Protein AF-A0A1F4X694-F1 (afdb_monomer)

Sequence (83 aa):
MTQIIYCPIIDPVKINRAYAGKPGKCMCGCSGKYYEADSPIVKRIAGYVSACENVEMQKSRNGGEFIYTAIIGGRQYTIYVSI

Nearest PDB structures (foldseek):
  5y38-assembly1_A  TM=5.526E-01  e=8.868E-02  Homo sapiens
  5yk5-assembly1_B  TM=5.494E-01  e=1.830E-01  Homo sapiens
  2vx8-assembly5_D  TM=4.735E-01  e=1.935E-01  Homo sapiens
  5vba-assembly2_B  TM=5.087E-01  e=1.218E+00  Tequatrovirus T4
  5vba-assembly1_A  TM=5.277E-01  e=1.288E+00  Tequatrovirus T4

Foldseek 3Di:
DKDKDFQDPADLVQWQKKKKFAPPDDCPPPTIDIDGSPDPVLVVLNVVRNPDGDWTWIWDDDPQWIWIWTQDPRMIMITIGGD

Structure (mmCIF, N/CA/C/O backbone):
data_AF-A0A1F4X694-F1
#
_entry.id   AF-A0A1F4X694-F1
#
loop_
_atom_site.group_PDB
_atom_site.id
_atom_site.type_symbol
_atom_site.label_atom_id
_atom_site.label_alt_id
_atom_site.label_comp_id
_atom_site.label_asym_id
_atom_site.label_entity_id
_atom_site.label_seq_id
_atom_site.pdbx_PDB_ins_code
_atom_site.Cartn_x
_atom_site.Cartn_y
_atom_site.Cartn_z
_atom_site.occupancy
_atom_site.B_iso_or_equiv
_atom_site.auth_seq_id
_atom_site.auth_comp_id
_atom_site.auth_asym_id
_atom_site.auth_atom_id
_atom_site.pdbx_PDB_model_num
ATOM 1 N N . MET A 1 1 ? 8.273 16.132 0.187 1.00 57.88 1 MET A N 1
ATOM 2 C CA . MET A 1 1 ? 7.010 16.866 0.414 1.00 57.88 1 MET A CA 1
ATOM 3 C C . MET A 1 1 ? 5.895 15.842 0.541 1.00 57.88 1 MET A C 1
ATOM 5 O O . MET A 1 1 ? 5.783 15.000 -0.345 1.00 57.88 1 MET A O 1
ATOM 9 N N . THR A 1 2 ? 5.146 15.875 1.643 1.00 70.19 2 THR A N 1
ATOM 10 C CA . THR A 1 2 ? 3.999 14.986 1.883 1.00 70.19 2 THR A CA 1
ATOM 11 C C . THR A 1 2 ? 2.723 15.773 1.625 1.00 70.19 2 THR A C 1
ATOM 13 O O . THR A 1 2 ? 2.606 16.905 2.088 1.00 70.19 2 THR A O 1
ATOM 16 N N . GLN A 1 3 ? 1.800 15.207 0.858 1.00 78.31 3 GLN A N 1
ATOM 17 C CA . GLN A 1 3 ? 0.506 15.809 0.540 1.00 78.31 3 GLN A CA 1
ATOM 18 C C . GLN A 1 3 ? -0.603 14.917 1.09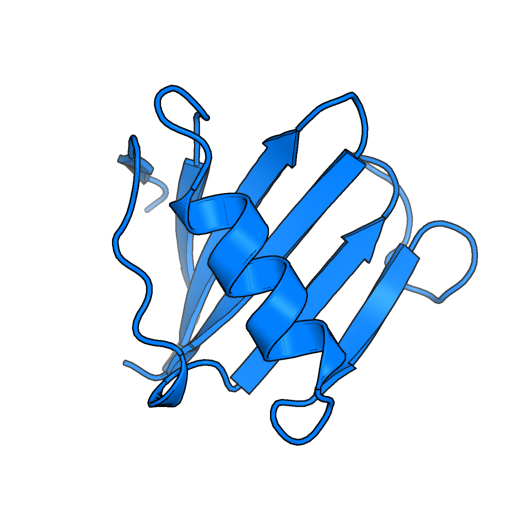1 1.00 78.31 3 GLN A C 1
ATOM 20 O O . GLN A 1 3 ? -0.535 13.699 0.929 1.00 78.31 3 GLN A O 1
ATOM 25 N N . ILE A 1 4 ? -1.604 15.515 1.734 1.00 79.0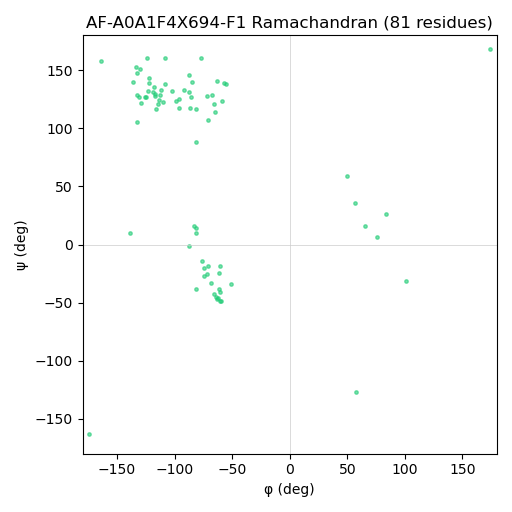6 4 ILE A N 1
ATOM 26 C CA . ILE A 1 4 ? -2.833 14.811 2.111 1.00 79.06 4 ILE A CA 1
ATOM 27 C C . ILE A 1 4 ? -3.765 14.867 0.906 1.00 79.06 4 ILE A C 1
ATOM 29 O O . ILE A 1 4 ? -4.012 15.944 0.363 1.00 79.06 4 ILE A O 1
ATOM 33 N N . ILE A 1 5 ? -4.246 13.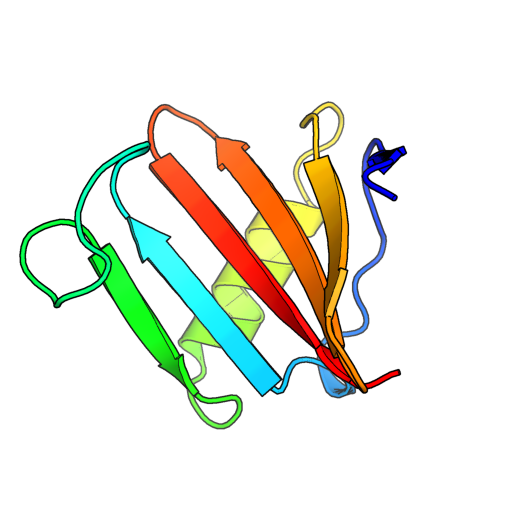709 0.474 1.00 77.88 5 ILE A N 1
ATOM 34 C CA . ILE A 1 5 ? -5.192 13.581 -0.630 1.00 77.88 5 ILE A CA 1
ATOM 35 C C . ILE A 1 5 ? -6.364 12.702 -0.208 1.00 77.88 5 ILE A C 1
ATOM 37 O O . ILE A 1 5 ? -6.208 11.795 0.609 1.00 77.88 5 ILE A O 1
ATOM 41 N N . TYR A 1 6 ? -7.520 12.964 -0.805 1.00 72.69 6 TYR A N 1
ATOM 42 C CA . TYR A 1 6 ? -8.740 12.199 -0.594 1.00 72.69 6 TYR A CA 1
ATOM 43 C C . TYR A 1 6 ? -9.070 11.441 -1.873 1.00 72.69 6 TYR A C 1
ATOM 45 O O . TYR A 1 6 ? -9.031 12.024 -2.955 1.00 72.69 6 TYR A O 1
ATOM 53 N N . CYS A 1 7 ? -9.380 10.151 -1.738 1.00 66.31 7 CYS A N 1
ATOM 54 C CA . CYS A 1 7 ? -9.833 9.290 -2.833 1.00 66.31 7 CYS A CA 1
ATOM 55 C C . CYS A 1 7 ? -8.946 9.342 -4.105 1.00 66.31 7 CYS A C 1
ATOM 57 O O . CYS A 1 7 ? -9.413 9.711 -5.186 1.00 66.31 7 CYS A O 1
ATOM 59 N N . PRO A 1 8 ? -7.642 9.011 -4.026 1.00 70.94 8 PRO A N 1
ATOM 60 C CA . PRO A 1 8 ? -6.835 8.910 -5.230 1.00 70.94 8 PRO A CA 1
ATOM 61 C C . PRO A 1 8 ? -7.293 7.731 -6.093 1.00 70.94 8 PRO A C 1
ATOM 63 O O . PRO A 1 8 ? -7.338 6.581 -5.645 1.00 70.94 8 PRO A O 1
ATOM 66 N N . ILE A 1 9 ? -7.534 8.012 -7.372 1.00 73.12 9 ILE A N 1
ATOM 67 C CA . ILE A 1 9 ? -7.587 6.973 -8.398 1.00 73.12 9 ILE A CA 1
ATOM 68 C C . ILE A 1 9 ? -6.149 6.490 -8.604 1.00 73.12 9 ILE A C 1
ATOM 70 O O . ILE A 1 9 ? -5.310 7.213 -9.146 1.00 73.12 9 ILE A O 1
ATOM 74 N N . ILE A 1 10 ? -5.848 5.289 -8.115 1.00 78.00 10 ILE A N 1
ATOM 75 C CA . ILE A 1 10 ? -4.537 4.660 -8.269 1.00 78.00 10 ILE A CA 1
ATOM 76 C C . ILE A 1 10 ? -4.616 3.717 -9.464 1.00 78.00 10 ILE A C 1
ATOM 78 O O . ILE A 1 10 ? -5.381 2.756 -9.437 1.00 78.00 10 ILE A O 1
ATOM 82 N N . ASP A 1 11 ? -3.814 3.984 -10.497 1.00 80.12 11 ASP A N 1
ATOM 83 C CA . ASP A 1 11 ? -3.688 3.089 -11.647 1.00 80.12 11 ASP A CA 1
ATOM 84 C C . ASP A 1 11 ? -3.068 1.751 -11.197 1.00 80.12 11 ASP A C 1
ATOM 86 O O . ASP A 1 11 ? -1.894 1.732 -10.807 1.00 80.12 11 ASP A O 1
ATOM 90 N N . PRO A 1 12 ? -3.811 0.627 -11.259 1.00 73.06 12 PRO A N 1
ATOM 91 C CA . PRO A 1 12 ? -3.324 -0.676 -10.823 1.00 73.06 12 PRO A CA 1
ATOM 92 C C . PRO A 1 12 ? -2.107 -1.171 -11.607 1.00 73.06 12 PRO A C 1
ATOM 94 O O . PRO A 1 12 ? -1.357 -1.997 -11.090 1.00 73.06 12 PRO A O 1
ATOM 97 N N . VAL A 1 13 ? -1.913 -0.702 -12.844 1.00 80.19 13 VAL A N 1
ATOM 98 C CA . VAL A 1 13 ? -0.810 -1.119 -13.725 1.00 80.19 13 VAL A CA 1
ATOM 99 C C . 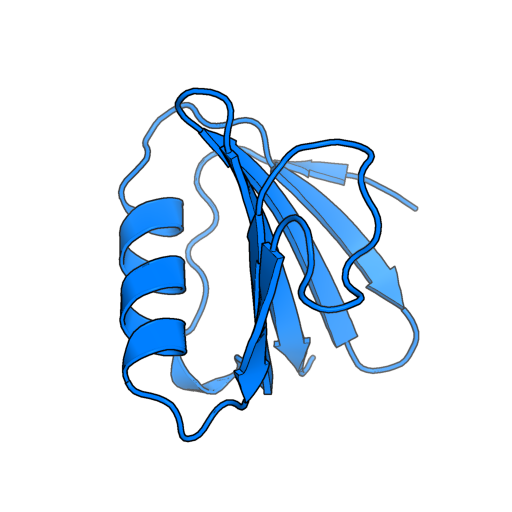VAL A 1 13 ? 0.516 -0.510 -13.275 1.00 80.19 13 VAL A C 1
ATOM 101 O O . VAL A 1 13 ? 1.572 -1.097 -13.490 1.00 80.19 13 VAL A O 1
ATOM 104 N N . LYS A 1 14 ? 0.469 0.644 -12.606 1.00 85.50 14 LYS A N 1
ATOM 105 C CA . LYS A 1 14 ? 1.660 1.342 -12.116 1.00 85.50 14 LYS A CA 1
ATOM 106 C C . LYS A 1 14 ? 2.107 0.887 -10.725 1.00 85.50 14 LYS A C 1
ATOM 108 O O . LYS A 1 14 ? 3.087 1.420 -10.207 1.00 85.50 14 LYS A O 1
ATOM 113 N N . ILE A 1 15 ? 1.397 -0.046 -10.089 1.00 88.56 15 ILE A N 1
ATOM 114 C CA . ILE A 1 15 ? 1.693 -0.466 -8.717 1.00 88.56 15 ILE A CA 1
ATOM 115 C C . ILE A 1 15 ? 2.829 -1.485 -8.712 1.00 88.56 15 ILE A C 1
ATOM 117 O O . ILE A 1 15 ? 2.668 -2.602 -9.191 1.00 88.56 15 ILE A O 1
ATOM 121 N N . ASN A 1 16 ? 3.948 -1.116 -8.092 1.00 88.62 16 ASN A N 1
ATOM 122 C CA . ASN A 1 16 ? 5.112 -1.990 -7.944 1.00 88.62 16 ASN A CA 1
ATOM 123 C C . ASN A 1 16 ? 4.949 -2.959 -6.774 1.00 88.62 16 ASN A C 1
ATOM 125 O O . ASN A 1 16 ? 5.388 -4.101 -6.832 1.00 88.62 16 ASN A O 1
ATOM 129 N N . ARG A 1 17 ? 4.352 -2.483 -5.678 1.00 89.94 17 ARG A N 1
ATOM 130 C CA . ARG A 1 17 ? 4.161 -3.261 -4.451 1.00 89.94 17 ARG A CA 1
ATOM 131 C C . ARG A 1 17 ? 3.125 -2.613 -3.546 1.00 89.94 17 ARG A C 1
ATOM 133 O O . ARG A 1 17 ? 2.885 -1.403 -3.604 1.00 89.94 17 ARG A O 1
ATOM 140 N N . ALA A 1 18 ? 2.551 -3.414 -2.659 1.00 90.19 18 ALA A N 1
ATOM 141 C CA . ALA A 1 18 ? 1.665 -2.950 -1.603 1.00 90.19 18 ALA A CA 1
ATOM 142 C C . ALA A 1 18 ? 2.020 -3.581 -0.255 1.00 90.19 18 ALA A C 1
ATOM 144 O O . ALA A 1 18 ? 2.535 -4.692 -0.170 1.00 90.19 18 ALA A O 1
ATOM 145 N N . TYR A 1 19 ? 1.700 -2.868 0.813 1.00 89.88 19 TYR A N 1
ATOM 146 C CA . TYR A 1 19 ? 1.817 -3.300 2.194 1.00 89.88 19 TYR A CA 1
ATOM 147 C C . TYR A 1 19 ? 0.453 -3.216 2.868 1.00 89.88 19 TYR A C 1
ATOM 149 O O . TYR A 1 19 ? -0.275 -2.240 2.684 1.00 89.88 19 TYR A O 1
ATOM 157 N N . ALA A 1 20 ? 0.137 -4.217 3.685 1.00 89.62 20 ALA A N 1
ATOM 158 C CA . ALA A 1 20 ? -1.001 -4.188 4.595 1.00 89.62 20 ALA A CA 1
ATOM 159 C C . ALA A 1 20 ? -0.565 -4.663 5.986 1.00 89.62 20 ALA A C 1
ATOM 161 O O . ALA A 1 20 ? 0.023 -5.741 6.119 1.00 89.62 20 ALA A O 1
ATOM 162 N N . GLY A 1 21 ? -0.867 -3.885 7.027 1.00 89.56 21 GLY A N 1
ATOM 163 C CA . GLY A 1 21 ? -0.447 -4.201 8.393 1.00 89.56 21 GLY A CA 1
ATOM 164 C C . GLY A 1 21 ? -1.003 -3.278 9.474 1.00 89.56 21 GLY A C 1
ATOM 165 O O . GLY A 1 21 ? -1.984 -2.569 9.268 1.00 89.56 21 GLY A O 1
ATOM 166 N N . LYS A 1 22 ? -0.391 -3.309 10.661 1.00 86.94 22 LYS A N 1
ATOM 167 C CA . LYS A 1 22 ? -0.706 -2.419 11.786 1.00 86.94 22 LYS A CA 1
ATOM 168 C C . LYS A 1 22 ? 0.050 -1.089 11.646 1.00 86.94 22 LYS A C 1
ATOM 170 O O . LYS A 1 22 ? 1.236 -1.119 11.305 1.00 86.94 22 LYS A O 1
ATOM 175 N N . PRO A 1 23 ? -0.589 0.053 11.955 1.00 85.12 23 PRO A N 1
ATOM 176 C CA . PRO A 1 23 ? 0.086 1.346 11.993 1.00 85.12 23 PRO A CA 1
ATOM 177 C C . PRO A 1 23 ? 1.278 1.350 12.959 1.00 85.12 23 PRO A C 1
ATOM 179 O O . PRO A 1 23 ? 1.201 0.783 14.051 1.00 85.12 23 PRO A O 1
ATOM 182 N N . GLY A 1 24 ? 2.382 1.985 12.557 1.00 76.06 24 GLY A N 1
ATOM 183 C CA . GLY A 1 24 ? 3.555 2.199 13.419 1.00 76.06 24 GLY A CA 1
ATOM 184 C C . GLY A 1 24 ? 4.311 0.932 13.844 1.00 76.06 24 GLY A C 1
ATOM 185 O O . GLY A 1 24 ? 5.088 0.974 14.797 1.00 76.06 24 GLY A O 1
ATOM 186 N N . LYS A 1 25 ? 4.083 -0.211 13.186 1.00 77.25 25 LYS A N 1
ATOM 187 C CA . LYS A 1 25 ? 4.795 -1.471 13.457 1.00 77.25 25 LYS A CA 1
ATOM 188 C C . LYS A 1 25 ? 5.762 -1.832 12.333 1.00 77.25 25 LYS A C 1
ATOM 190 O O . LYS A 1 25 ? 5.631 -1.333 11.218 1.00 77.25 25 LYS A O 1
ATOM 195 N N . CYS A 1 26 ? 6.727 -2.711 12.643 1.00 67.56 26 CYS A N 1
ATOM 196 C CA . CYS A 1 26 ? 7.692 -3.178 11.648 1.00 67.56 26 CYS A CA 1
ATOM 197 C C . CYS A 1 26 ? 6.947 -3.775 10.451 1.00 67.56 26 CYS A C 1
ATOM 199 O O . CYS A 1 26 ? 6.008 -4.563 10.605 1.00 67.56 26 CYS A O 1
ATOM 201 N N . MET A 1 27 ? 7.431 -3.464 9.255 1.00 68.25 27 MET A N 1
ATOM 202 C CA . MET A 1 27 ? 6.955 -4.092 8.026 1.00 68.25 27 MET A CA 1
ATOM 203 C C . MET A 1 27 ? 7.646 -5.450 7.773 1.00 68.25 27 MET A C 1
ATOM 205 O O . MET A 1 27 ? 7.599 -5.993 6.677 1.00 68.25 27 MET A O 1
ATOM 209 N N . CYS A 1 28 ? 8.287 -6.008 8.807 1.00 66.19 28 CYS A N 1
ATOM 210 C CA . CYS A 1 28 ? 9.142 -7.190 8.771 1.00 66.19 28 CYS A CA 1
ATOM 211 C C . CYS A 1 28 ? 8.387 -8.536 8.805 1.00 66.19 28 CYS A C 1
ATOM 213 O O . CYS A 1 28 ? 8.990 -9.569 9.069 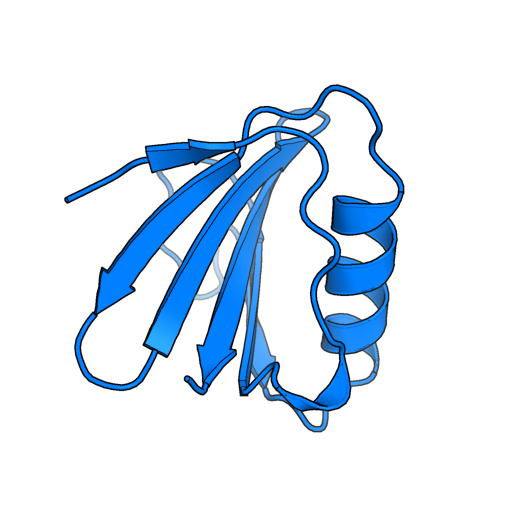1.00 66.19 28 CYS A O 1
ATOM 215 N N . GLY A 1 29 ? 7.070 -8.547 8.566 1.00 63.25 29 GLY A N 1
ATOM 216 C CA . GLY A 1 29 ? 6.247 -9.767 8.571 1.00 63.25 29 GLY A CA 1
ATOM 217 C C . GLY A 1 29 ? 5.427 -9.983 9.849 1.00 63.25 29 GLY A C 1
ATOM 218 O O . GLY A 1 29 ? 4.312 -10.491 9.782 1.00 63.25 29 GLY A O 1
ATOM 219 N N . CYS A 1 30 ? 5.914 -9.542 11.015 1.00 67.56 30 CYS A N 1
ATOM 220 C CA . CYS A 1 30 ? 5.251 -9.800 12.307 1.00 67.56 30 CYS A CA 1
ATOM 221 C C . CYS A 1 30 ? 3.985 -8.962 12.550 1.00 67.56 30 CYS A C 1
ATOM 223 O O . CYS A 1 30 ? 3.179 -9.264 13.427 1.00 67.56 30 CYS A O 1
ATOM 225 N N . SER A 1 31 ? 3.820 -7.849 11.839 1.00 77.94 31 SER A N 1
ATOM 226 C CA . SER A 1 31 ? 2.687 -6.929 12.022 1.00 77.94 31 SER A CA 1
ATOM 227 C C . SER A 1 31 ? 2.117 -6.408 10.706 1.00 77.94 31 SER A C 1
ATOM 229 O O . SER A 1 31 ? 1.263 -5.525 10.717 1.00 77.94 31 SER A O 1
ATOM 231 N N . GLY A 1 32 ? 2.549 -6.980 9.587 1.00 80.50 32 GLY A N 1
ATOM 232 C CA . GLY A 1 32 ? 2.112 -6.640 8.243 1.00 80.50 32 GLY A CA 1
ATOM 233 C C . GLY A 1 32 ? 2.932 -7.396 7.209 1.00 80.50 32 GLY A C 1
ATOM 234 O O . GLY A 1 32 ? 3.947 -8.002 7.550 1.00 80.50 32 GLY A O 1
ATOM 235 N N . LYS A 1 33 ? 2.490 -7.374 5.954 1.00 85.25 33 LYS A N 1
ATOM 236 C CA . LYS A 1 33 ? 3.127 -8.111 4.860 1.00 85.25 33 LYS A CA 1
ATOM 237 C C . LYS A 1 33 ? 3.234 -7.242 3.613 1.00 85.25 33 LYS A C 1
ATOM 239 O O . LYS A 1 33 ? 2.303 -6.493 3.311 1.00 85.25 33 LYS A O 1
ATOM 244 N N . TYR A 1 34 ? 4.367 -7.361 2.924 1.00 86.88 34 TYR A N 1
ATOM 245 C CA . TYR A 1 34 ? 4.567 -6.820 1.584 1.00 86.88 34 TYR A CA 1
ATOM 246 C C . TYR A 1 34 ? 4.113 -7.813 0.522 1.00 86.88 34 TYR A C 1
ATOM 248 O O . TYR A 1 34 ? 4.247 -9.029 0.680 1.00 86.88 34 TYR A O 1
ATOM 256 N N . TYR A 1 35 ? 3.588 -7.259 -0.558 1.00 88.50 35 TYR A N 1
ATOM 257 C CA . TYR A 1 35 ? 3.154 -7.969 -1.742 1.00 88.50 35 TYR A CA 1
ATOM 258 C C . TYR A 1 35 ? 3.753 -7.259 -2.950 1.00 88.50 35 TYR A C 1
ATOM 260 O O . TYR A 1 35 ? 3.592 -6.046 -3.087 1.00 88.50 35 TYR A O 1
ATOM 268 N N . GLU A 1 36 ? 4.437 -8.016 -3.795 1.00 87.88 36 GLU A N 1
ATOM 269 C CA . GLU A 1 36 ? 4.994 -7.541 -5.062 1.00 87.88 36 GLU A CA 1
ATOM 270 C C . GLU A 1 36 ? 3.890 -7.416 -6.129 1.00 87.88 36 GLU A C 1
ATOM 272 O O . GLU A 1 36 ? 2.807 -7.989 -5.973 1.00 87.88 36 GLU A O 1
ATOM 277 N N . ALA A 1 37 ? 4.141 -6.639 -7.188 1.00 83.25 37 ALA A N 1
ATOM 278 C CA . ALA A 1 37 ? 3.175 -6.272 -8.237 1.00 83.25 37 ALA A CA 1
ATOM 279 C C . ALA A 1 37 ? 2.424 -7.456 -8.868 1.00 83.25 37 ALA A C 1
ATOM 281 O O . ALA A 1 37 ? 1.258 -7.334 -9.252 1.00 83.25 37 ALA A O 1
ATOM 282 N N . ASP A 1 38 ? 3.098 -8.596 -8.990 1.00 82.94 38 ASP A N 1
ATOM 283 C CA . ASP A 1 38 ? 2.570 -9.836 -9.555 1.00 82.94 38 ASP A CA 1
ATOM 284 C C . ASP A 1 38 ? 1.535 -10.512 -8.642 1.00 82.94 38 ASP A C 1
ATOM 286 O O . ASP A 1 38 ? 0.716 -11.317 -9.097 1.00 82.94 38 ASP A O 1
ATOM 290 N N . SER A 1 39 ? 1.508 -10.155 -7.358 1.00 85.06 39 SER A N 1
ATOM 291 C CA . SER A 1 39 ? 0.567 -10.714 -6.406 1.00 85.06 39 SER A CA 1
ATOM 292 C C . SER A 1 39 ? -0.853 -10.187 -6.655 1.00 85.06 39 SER A C 1
ATOM 294 O O . SER A 1 39 ? -1.094 -8.975 -6.606 1.00 85.06 39 SER A O 1
ATOM 296 N N . PRO A 1 40 ? -1.868 -11.065 -6.779 1.00 83.56 40 PRO A N 1
ATOM 297 C CA . PRO A 1 40 ? -3.267 -10.643 -6.913 1.00 83.56 40 PRO A CA 1
ATOM 298 C C . PRO A 1 40 ? -3.764 -9.834 -5.702 1.00 83.56 40 PRO A C 1
ATOM 300 O O . PRO A 1 40 ? -4.761 -9.114 -5.786 1.00 83.56 40 PRO A O 1
ATOM 303 N N . ILE A 1 41 ? -3.060 -9.923 -4.569 1.00 85.06 41 ILE A N 1
ATOM 304 C CA . ILE A 1 41 ? -3.357 -9.169 -3.352 1.00 85.06 41 ILE A CA 1
ATOM 305 C C . ILE A 1 41 ? -3.089 -7.673 -3.549 1.00 85.06 41 ILE A C 1
ATOM 307 O O . ILE A 1 41 ? -3.851 -6.865 -3.021 1.00 85.06 41 ILE A O 1
ATOM 311 N N . VAL A 1 42 ? -2.092 -7.286 -4.352 1.00 86.56 42 VAL A N 1
ATOM 312 C CA . VAL A 1 42 ? -1.784 -5.873 -4.628 1.00 86.56 42 VAL A CA 1
ATOM 313 C C . VAL A 1 42 ? -2.974 -5.173 -5.274 1.00 86.56 42 VAL A C 1
ATOM 315 O O . VAL A 1 42 ? -3.418 -4.136 -4.784 1.00 86.56 42 VAL A O 1
ATOM 318 N N . LYS A 1 43 ? -3.561 -5.783 -6.311 1.00 83.38 43 LYS A N 1
ATOM 319 C CA . LYS A 1 43 ? -4.753 -5.248 -6.988 1.00 83.38 43 LYS A CA 1
ATOM 320 C C . LYS A 1 43 ? -5.949 -5.146 -6.042 1.00 83.38 43 LYS A C 1
ATOM 322 O O . LYS A 1 43 ? -6.689 -4.168 -6.091 1.00 83.38 43 LYS A O 1
ATOM 327 N N . ARG A 1 44 ? -6.116 -6.125 -5.143 1.00 85.81 44 ARG A N 1
ATOM 328 C CA . ARG A 1 44 ? -7.158 -6.096 -4.102 1.00 85.81 44 ARG A CA 1
ATOM 329 C C . ARG A 1 44 ? -6.960 -4.954 -3.109 1.00 85.81 44 ARG A C 1
ATOM 331 O O . ARG A 1 44 ? -7.928 -4.274 -2.795 1.00 85.81 44 ARG A O 1
ATOM 338 N N . ILE A 1 45 ? -5.734 -4.740 -2.628 1.00 86.25 45 ILE A N 1
ATOM 339 C CA . ILE A 1 45 ? -5.413 -3.638 -1.710 1.00 86.25 45 ILE A CA 1
ATO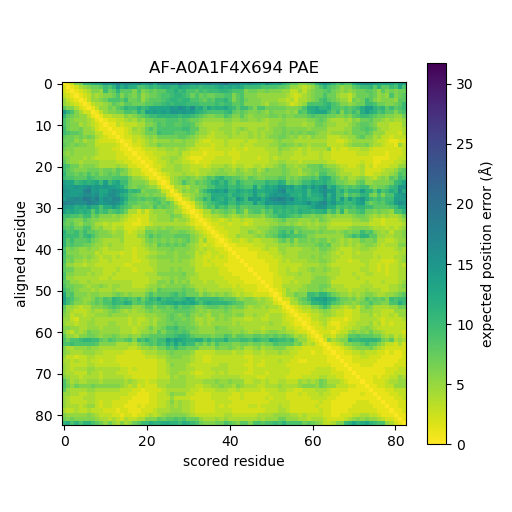M 340 C C . ILE A 1 45 ? -5.675 -2.298 -2.397 1.00 86.25 45 ILE A C 1
ATOM 342 O O . ILE A 1 45 ? -6.329 -1.442 -1.814 1.00 86.25 45 ILE A O 1
ATOM 346 N N . ALA A 1 46 ? -5.219 -2.136 -3.637 1.00 83.75 46 ALA A N 1
ATOM 347 C CA . ALA A 1 46 ? -5.428 -0.913 -4.401 1.00 83.75 46 ALA A CA 1
ATOM 348 C C . ALA A 1 46 ? -6.912 -0.612 -4.622 1.00 83.75 46 ALA A C 1
ATOM 350 O O . ALA A 1 46 ? -7.362 0.484 -4.311 1.00 83.75 46 ALA A O 1
ATOM 351 N N . GLY A 1 47 ? -7.684 -1.606 -5.074 1.00 83.50 47 GLY A N 1
ATOM 352 C CA . GLY A 1 47 ? -9.128 -1.463 -5.249 1.00 83.50 47 GLY A CA 1
ATOM 353 C C . GLY A 1 47 ? -9.848 -1.136 -3.941 1.00 83.50 47 GLY A C 1
ATOM 354 O O . GLY A 1 47 ? -10.711 -0.268 -3.927 1.00 83.50 47 GLY A O 1
ATOM 355 N N . TYR A 1 48 ? -9.459 -1.772 -2.832 1.00 84.12 48 TYR A N 1
ATOM 356 C CA . TYR A 1 48 ? -10.022 -1.475 -1.514 1.00 84.12 48 TYR A CA 1
ATOM 357 C C . TYR A 1 48 ? -9.728 -0.038 -1.070 1.00 84.12 48 TYR A C 1
ATOM 359 O O . TYR A 1 48 ? -10.635 0.667 -0.643 1.00 84.12 48 TYR A O 1
ATOM 367 N N . VAL A 1 49 ? -8.479 0.411 -1.210 1.00 82.94 49 VAL A N 1
ATOM 368 C CA . VAL A 1 49 ? -8.065 1.769 -0.833 1.00 82.94 49 VAL A CA 1
ATOM 369 C C . VAL A 1 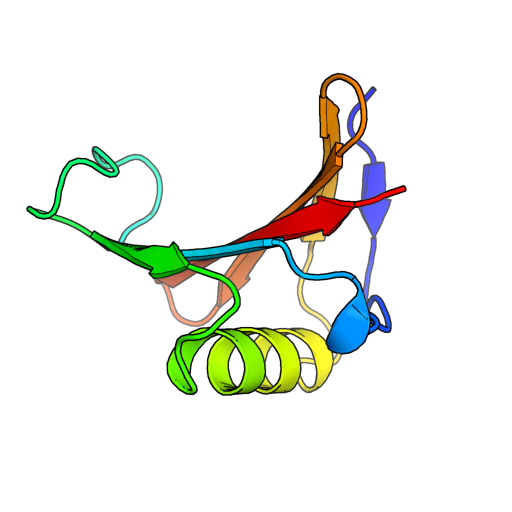49 ? -8.741 2.824 -1.715 1.00 82.94 49 VAL A C 1
ATOM 371 O O . VAL A 1 49 ? -9.222 3.821 -1.188 1.00 82.94 49 VAL A O 1
ATOM 374 N N . SER A 1 50 ? -8.837 2.600 -3.029 1.00 80.50 50 SER A N 1
ATOM 375 C CA . SER A 1 50 ? -9.510 3.524 -3.953 1.00 80.50 50 SER A CA 1
ATOM 376 C C . SER A 1 50 ? -11.035 3.532 -3.818 1.00 80.50 50 SER A C 1
ATOM 378 O O . SER A 1 50 ? -11.652 4.537 -4.146 1.00 80.50 50 SER A O 1
ATOM 380 N N . ALA A 1 51 ? -11.655 2.453 -3.330 1.00 82.38 51 ALA A N 1
ATOM 381 C CA . ALA A 1 51 ? -13.095 2.411 -3.060 1.00 82.38 51 ALA A CA 1
ATOM 382 C C . ALA A 1 51 ? -13.490 3.152 -1.773 1.00 82.38 51 ALA A C 1
ATOM 384 O O . ALA A 1 51 ? -14.671 3.410 -1.544 1.00 82.38 51 ALA A O 1
ATOM 385 N N . CYS A 1 52 ? -12.528 3.484 -0.909 1.00 78.31 52 CYS A N 1
ATOM 386 C CA . CYS A 1 52 ? -12.805 4.244 0.296 1.00 78.31 52 CYS A CA 1
ATOM 387 C C . CYS A 1 52 ? -12.895 5.744 -0.003 1.00 78.31 52 CYS A C 1
ATOM 389 O O . CYS A 1 52 ? -11.931 6.503 0.131 1.00 78.31 52 CYS A O 1
ATOM 391 N N . GLU A 1 53 ? -14.104 6.175 -0.345 1.00 67.31 53 GLU A N 1
ATOM 392 C CA . GLU A 1 53 ? -14.501 7.576 -0.317 1.00 67.31 53 GLU A CA 1
ATOM 393 C C . GLU A 1 53 ? -14.323 8.080 1.129 1.00 67.31 53 GLU A C 1
ATOM 395 O O . GLU A 1 53 ? -14.873 7.495 2.058 1.00 67.31 53 GLU A O 1
ATOM 400 N N . ASN A 1 54 ? -13.544 9.143 1.349 1.00 69.69 54 ASN A N 1
ATOM 401 C CA . ASN A 1 54 ? -13.241 9.742 2.669 1.00 69.69 54 ASN A CA 1
ATOM 402 C C . ASN A 1 54 ? -12.110 9.111 3.499 1.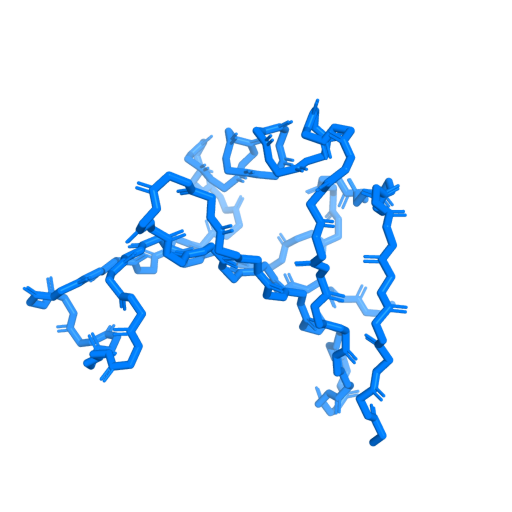00 69.69 54 ASN A C 1
ATOM 404 O O . ASN A 1 54 ? -12.081 9.264 4.720 1.00 69.69 54 ASN A O 1
ATOM 408 N N . VAL A 1 55 ? -11.136 8.456 2.871 1.00 75.69 55 VAL A N 1
ATOM 409 C CA . VAL A 1 55 ? -9.892 8.098 3.567 1.00 75.69 55 VAL A CA 1
ATOM 410 C C . VAL A 1 55 ? -8.811 9.139 3.304 1.00 75.69 55 VAL A C 1
ATOM 412 O O . VAL A 1 55 ? -8.472 9.424 2.154 1.00 75.69 55 VAL A O 1
ATOM 415 N N . GLU A 1 56 ? -8.253 9.687 4.385 1.00 80.69 56 GLU A N 1
ATOM 416 C CA . GLU A 1 56 ? -7.046 10.505 4.323 1.00 80.69 56 GLU A CA 1
ATOM 417 C C . GLU A 1 56 ? -5.868 9.645 3.874 1.00 80.69 56 GLU A C 1
ATOM 419 O O . GLU A 1 56 ? -5.498 8.657 4.521 1.00 80.69 56 GLU A O 1
ATOM 424 N N . MET A 1 57 ? -5.257 10.039 2.761 1.00 84.25 57 MET A N 1
ATOM 425 C CA . MET A 1 57 ? -4.073 9.381 2.240 1.00 84.25 57 MET A CA 1
ATOM 426 C C . MET A 1 57 ? -2.893 10.329 2.225 1.00 84.25 57 MET A C 1
ATOM 428 O O . MET A 1 57 ? -2.949 11.427 1.675 1.00 84.25 57 MET A O 1
ATOM 432 N N . GLN A 1 58 ? -1.784 9.872 2.787 1.00 85.12 58 GLN A N 1
ATOM 433 C CA . GLN A 1 58 ? -0.511 10.560 2.683 1.00 85.12 58 GLN A CA 1
ATOM 434 C C . GLN A 1 58 ? 0.185 10.125 1.401 1.00 85.12 58 GLN A C 1
ATOM 436 O O . GLN A 1 58 ? 0.534 8.954 1.243 1.00 85.12 58 GLN A O 1
ATOM 441 N N . LYS A 1 59 ? 0.408 11.077 0.497 1.00 85.75 59 LYS A N 1
ATOM 442 C CA . LYS A 1 59 ? 1.240 10.909 -0.692 1.00 85.75 59 LYS A CA 1
ATOM 443 C C . LYS A 1 59 ? 2.624 11.480 -0.427 1.00 85.75 59 LYS A C 1
ATOM 445 O O . LYS A 1 59 ? 2.757 12.667 -0.129 1.00 85.75 59 LYS A O 1
ATOM 450 N N . SER A 1 60 ? 3.657 10.669 -0.593 1.00 87.00 60 SER A N 1
ATOM 451 C CA . SER A 1 60 ? 5.048 11.114 -0.623 1.00 87.00 60 SER A CA 1
ATOM 452 C C . SER A 1 60 ? 5.722 10.663 -1.917 1.00 87.00 60 SER A C 1
ATOM 454 O O . SER A 1 60 ? 5.234 9.786 -2.629 1.00 87.00 60 SER A O 1
ATOM 456 N N . ARG A 1 61 ? 6.828 11.318 -2.267 1.00 86.62 61 ARG A N 1
ATOM 457 C CA . ARG A 1 61 ? 7.668 10.934 -3.403 1.00 86.62 61 ARG A CA 1
ATOM 458 C C . ARG A 1 61 ? 9.002 10.453 -2.863 1.00 86.62 61 ARG A C 1
ATOM 460 O O . ARG A 1 61 ? 9.625 11.173 -2.084 1.00 86.62 61 ARG A O 1
ATOM 467 N N . ASN A 1 62 ? 9.429 9.275 -3.296 1.00 83.81 62 ASN A N 1
ATOM 468 C CA . ASN A 1 62 ? 10.741 8.730 -2.985 1.00 83.81 62 ASN A CA 1
ATOM 469 C C . ASN A 1 62 ? 11.377 8.204 -4.276 1.00 83.81 62 ASN A C 1
ATOM 471 O O . ASN A 1 62 ? 10.951 7.188 -4.818 1.00 83.81 62 ASN A O 1
ATOM 475 N N . GLY A 1 63 ? 12.356 8.940 -4.808 1.00 84.88 63 GLY A N 1
ATOM 476 C CA . GLY A 1 63 ? 12.972 8.620 -6.096 1.00 84.88 63 GLY A CA 1
ATOM 477 C C . GLY A 1 63 ? 11.958 8.554 -7.249 1.00 84.88 63 GLY A C 1
ATOM 478 O O . GLY A 1 63 ? 11.200 9.505 -7.481 1.00 84.88 63 GLY A O 1
ATOM 479 N N . GLY A 1 64 ? 11.980 7.429 -7.971 1.00 85.81 64 GLY A N 1
ATOM 480 C CA . GLY A 1 64 ? 11.090 7.098 -9.091 1.00 85.81 64 GLY A CA 1
ATOM 481 C C . GLY A 1 64 ? 9.711 6.561 -8.688 1.00 85.81 64 GLY A C 1
ATOM 482 O O . GLY A 1 64 ? 8.983 6.089 -9.557 1.00 85.81 64 GLY A O 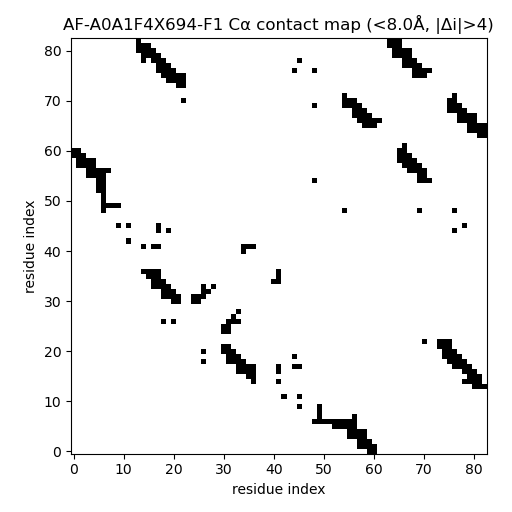1
ATOM 483 N N . GLU A 1 65 ? 9.347 6.619 -7.401 1.00 87.81 65 GLU A N 1
ATOM 484 C CA . GLU A 1 65 ? 8.075 6.105 -6.885 1.00 87.81 65 GLU A CA 1
ATOM 485 C C . GLU A 1 65 ? 7.249 7.194 -6.172 1.00 87.81 65 GLU A C 1
ATOM 487 O O . GLU A 1 65 ? 7.769 8.042 -5.432 1.00 87.81 65 GLU A O 1
ATOM 492 N N . PHE A 1 66 ? 5.929 7.126 -6.341 1.00 89.38 66 PHE A N 1
ATOM 493 C CA . PHE A 1 66 ? 4.947 7.711 -5.435 1.00 89.38 66 PHE A CA 1
ATOM 494 C C . PHE A 1 66 ? 4.525 6.680 -4.388 1.00 89.38 66 PHE A C 1
ATOM 496 O O . PHE A 1 66 ? 4.188 5.544 -4.714 1.00 89.38 66 PHE A O 1
ATOM 503 N N . ILE A 1 67 ? 4.505 7.090 -3.123 1.00 89.69 67 ILE A N 1
ATOM 504 C CA . ILE A 1 67 ? 4.102 6.253 -1.995 1.00 89.69 67 ILE A CA 1
ATOM 505 C C . ILE A 1 67 ? 2.812 6.823 -1.426 1.00 89.69 67 ILE A C 1
ATOM 507 O O . ILE A 1 67 ? 2.759 7.987 -1.035 1.00 89.69 67 ILE A O 1
ATOM 511 N N . TYR A 1 68 ? 1.789 5.987 -1.355 1.00 89.62 68 TYR A N 1
ATOM 512 C CA . TYR A 1 68 ? 0.467 6.324 -0.859 1.00 89.62 68 TYR A CA 1
ATOM 513 C C . TYR A 1 68 ? 0.196 5.533 0.414 1.00 89.62 68 TYR A C 1
ATOM 515 O O . TYR A 1 68 ? 0.230 4.310 0.369 1.00 89.62 68 TYR A O 1
ATOM 523 N N . THR A 1 69 ? -0.066 6.188 1.542 1.00 89.50 69 THR A N 1
ATOM 524 C CA . THR A 1 69 ? -0.355 5.512 2.818 1.00 89.50 69 THR A CA 1
ATOM 525 C C . THR A 1 69 ? -1.702 5.938 3.375 1.00 89.50 69 THR A C 1
ATOM 527 O O . THR A 1 69 ? -1.980 7.128 3.460 1.00 89.50 69 THR A O 1
ATOM 530 N N . ALA A 1 70 ? -2.503 4.961 3.784 1.00 90.19 70 ALA A N 1
ATOM 531 C CA . ALA A 1 70 ? -3.851 5.114 4.313 1.00 90.19 70 ALA A CA 1
ATOM 532 C C . ALA A 1 70 ? -4.014 4.297 5.602 1.00 90.19 70 ALA A C 1
ATOM 534 O O . ALA A 1 70 ? -3.438 3.212 5.707 1.00 90.19 70 ALA A O 1
ATOM 535 N N . ILE A 1 71 ? -4.830 4.756 6.555 1.00 89.31 71 ILE A N 1
ATOM 536 C CA . ILE A 1 71 ? -5.262 3.944 7.706 1.00 89.31 71 ILE A CA 1
ATOM 537 C C . ILE A 1 71 ? -6.774 3.751 7.619 1.00 89.31 71 ILE A C 1
ATOM 539 O O . ILE A 1 71 ? -7.530 4.710 7.710 1.00 89.31 71 ILE A O 1
ATOM 543 N N . ILE A 1 72 ? -7.215 2.504 7.457 1.00 87.00 72 ILE A N 1
ATOM 544 C CA . ILE A 1 72 ? -8.622 2.139 7.260 1.00 87.00 72 ILE A CA 1
ATOM 545 C C . ILE A 1 72 ? -8.967 1.032 8.253 1.00 87.00 72 ILE A C 1
ATOM 547 O O . ILE A 1 72 ? -8.310 -0.012 8.276 1.00 87.00 72 ILE A O 1
ATOM 551 N N . GLY A 1 73 ? -9.959 1.266 9.116 1.00 85.69 73 GLY A N 1
ATOM 552 C CA . GLY A 1 73 ? -10.387 0.284 10.122 1.00 85.69 73 GLY A CA 1
ATOM 553 C C . GLY A 1 73 ? -9.257 -0.182 11.054 1.00 85.69 73 GLY A C 1
ATOM 554 O O . GLY A 1 73 ? -9.179 -1.360 11.393 1.00 85.69 73 GLY A O 1
ATOM 555 N N . GLY A 1 74 ? -8.324 0.711 11.407 1.00 85.81 74 GLY A N 1
ATOM 556 C CA . GLY A 1 74 ? -7.174 0.394 12.265 1.00 85.81 74 GLY A CA 1
ATOM 557 C C . GLY A 1 74 ? -6.044 -0.392 11.583 1.00 85.81 74 GLY A C 1
ATOM 558 O O . GLY A 1 74 ? -5.083 -0.783 12.250 1.00 85.81 74 GLY A O 1
ATOM 559 N N . ARG A 1 75 ? -6.118 -0.614 10.265 1.00 88.50 75 ARG A N 1
ATOM 560 C CA . ARG A 1 75 ? -5.034 -1.182 9.451 1.00 88.50 75 ARG A CA 1
ATOM 561 C C . ARG A 1 75 ? -4.410 -0.126 8.556 1.00 88.50 75 ARG A C 1
ATOM 563 O O . ARG A 1 75 ? -5.117 0.664 7.944 1.00 88.50 75 ARG A O 1
ATOM 570 N N . GLN A 1 76 ? -3.087 -0.145 8.463 1.00 90.25 76 GLN A N 1
ATOM 571 C CA . GLN A 1 76 ? -2.331 0.666 7.524 1.00 90.25 76 GLN A CA 1
ATOM 572 C C . GLN A 1 76 ? -2.193 -0.075 6.194 1.00 90.25 76 GLN A C 1
ATOM 574 O O . GLN A 1 76 ? -1.768 -1.233 6.162 1.00 90.25 76 GLN A O 1
ATOM 579 N N . TYR A 1 77 ? -2.489 0.632 5.114 1.00 90.38 77 TYR A N 1
ATOM 580 C CA . TYR A 1 77 ? -2.255 0.213 3.744 1.00 90.38 77 TYR A CA 1
ATOM 581 C C . TYR A 1 77 ? -1.269 1.185 3.111 1.00 90.38 77 TYR A C 1
ATOM 583 O O . TYR A 1 77 ? -1.479 2.395 3.171 1.00 90.38 77 TYR A O 1
ATOM 591 N N . THR A 1 78 ? -0.195 0.671 2.520 1.00 90.06 78 THR A N 1
ATOM 592 C CA . THR A 1 78 ? 0.782 1.494 1.799 1.00 90.06 78 THR A CA 1
ATOM 593 C C . THR A 1 78 ? 0.964 0.948 0.388 1.00 90.06 78 THR A C 1
ATOM 595 O O . THR A 1 78 ? 1.242 -0.234 0.223 1.00 90.06 78 THR A O 1
ATOM 598 N N . ILE A 1 79 ? 0.810 1.788 -0.629 1.00 90.81 79 ILE A N 1
ATOM 599 C CA . ILE A 1 79 ? 0.894 1.429 -2.047 1.00 90.81 79 ILE A CA 1
ATOM 600 C C . ILE A 1 79 ? 2.047 2.209 -2.676 1.00 90.81 79 ILE A C 1
ATOM 602 O O . ILE A 1 79 ? 2.150 3.421 -2.490 1.00 90.81 79 ILE A O 1
ATOM 606 N N . TYR A 1 80 ? 2.908 1.514 -3.413 1.00 90.75 80 TYR A N 1
ATOM 607 C CA . TYR A 1 80 ? 4.066 2.083 -4.097 1.00 90.75 80 TYR A CA 1
ATOM 608 C C . TYR A 1 80 ? 3.811 2.039 -5.598 1.00 90.75 80 TYR A C 1
ATOM 610 O O . TYR A 1 80 ? 3.545 0.973 -6.155 1.00 90.75 80 TYR A O 1
ATOM 618 N N . VAL A 1 81 ? 3.870 3.199 -6.237 1.00 89.62 81 VAL A N 1
ATOM 619 C CA . VAL A 1 81 ? 3.460 3.404 -7.625 1.00 89.62 81 VAL A CA 1
ATOM 620 C C . VAL A 1 81 ? 4.627 4.005 -8.396 1.00 89.62 81 VAL A C 1
ATOM 622 O O . VAL A 1 81 ? 5.159 5.033 -7.981 1.00 89.62 81 VAL A O 1
ATOM 625 N N . SER A 1 82 ? 5.017 3.396 -9.512 1.00 87.50 82 SER A N 1
ATOM 626 C CA . SER A 1 82 ? 5.997 3.984 -10.432 1.00 87.50 82 SER A CA 1
ATOM 627 C C . SER A 1 82 ? 5.465 5.289 -11.029 1.00 87.50 82 SER A C 1
ATOM 629 O O . SER A 1 82 ? 4.274 5.396 -11.336 1.00 87.50 82 SER A O 1
ATOM 631 N N . ILE A 1 83 ? 6.338 6.287 -11.181 1.00 80.25 83 ILE A N 1
ATOM 632 C CA . ILE A 1 83 ? 6.009 7.568 -11.835 1.00 80.25 83 ILE A CA 1
ATOM 633 C C . ILE A 1 83 ? 5.743 7.337 -13.329 1.00 80.25 83 ILE A C 1
ATOM 635 O O . ILE A 1 83 ? 6.645 6.794 -13.997 1.00 80.25 83 ILE A O 1
#

Organism: NCBI:txid1802649

Mean predicted aligned error: 5.36 Å

Solvent-accessible surface area (backbone atoms only — not comparable to full-atom values): 4579 Å² total; per-residue (Å²): 117,76,43,83,45,66,47,60,86,73,64,71,88,40,36,54,31,27,35,48,28,44,68,98,50,61,73,81,58,89,41,18,44,75,34,50,51,87,38,75,63,30,54,50,52,50,52,54,58,44,66,34,78,84,40,67,26,44,36,36,69,59,88,71,29,39,38,39,36,35,71,58,96,80,29,27,38,38,40,34,26,56,114

Secondary structure (DSSP, 8-state):
--EEEES----GGGEEEEEEE-TTS-TTTTSEEEEETTSHHHHHHHHHHHH-TT-EEEEEEETTEEEEEEEETTEEEEEEEE-

pLDDT: mean 82.3, std 7.58, range [57.88, 90.81]

Radius of gyration: 11.66 Å; Cα contacts (8 Å, |Δi|>4): 173; chains: 1; bounding box: 28×28×27 Å